Protein AF-A0A924PAR2-F1 (afdb_monomer_lite)

Sequence (113 aa):
MARAFKYSFGGAVACRFLVVYNYGENVQGKGKYLSEVAIIPTGDVHVAFGYTLDMQARVRSVVNEGSDKAPVAAMQLAVSFSSSTSFANFPHHRLYYINGAGEFQDLTNGNLN

pLDDT: mean 85.95, std 9.95, range [30.8, 91.75]

Structure (mmCIF, N/CA/C/O backbone):
data_AF-A0A924PAR2-F1
#
_entry.id   AF-A0A924PAR2-F1
#
loop_
_atom_site.group_PDB
_atom_site.id
_atom_site.type_symbol
_atom_site.label_atom_id
_atom_site.label_alt_id
_atom_site.label_comp_id
_atom_site.label_asym_id
_atom_site.label_entity_id
_atom_site.label_seq_id
_atom_site.pdbx_PDB_ins_code
_atom_site.Cartn_x
_atom_site.Cartn_y
_atom_site.Cartn_z
_atom_site.occupancy
_atom_site.B_iso_or_equiv
_atom_site.auth_seq_id
_atom_site.auth_comp_id
_atom_site.auth_asym_id
_atom_site.auth_atom_id
_atom_site.pdbx_PDB_model_num
ATOM 1 N N . MET A 1 1 ? -10.595 -8.794 2.790 1.00 83.56 1 MET A N 1
ATOM 2 C CA . MET A 1 1 ? -10.963 -8.364 1.411 1.00 83.56 1 MET A CA 1
ATOM 3 C C . MET A 1 1 ? -9.699 -8.083 0.602 1.00 83.56 1 MET A C 1
ATOM 5 O O . MET A 1 1 ? -8.695 -7.705 1.187 1.00 83.56 1 MET A O 1
ATOM 9 N N . ALA A 1 2 ? -9.721 -8.274 -0.722 1.00 85.31 2 ALA A N 1
ATOM 10 C CA . ALA A 1 2 ? -8.588 -7.963 -1.598 1.00 85.31 2 ALA A CA 1
ATOM 11 C C . ALA A 1 2 ? -9.047 -7.212 -2.856 1.00 85.31 2 ALA A C 1
ATOM 13 O O . ALA A 1 2 ? -10.081 -7.545 -3.436 1.00 85.31 2 ALA A O 1
ATOM 14 N N . ARG A 1 3 ? -8.274 -6.211 -3.289 1.00 87.00 3 ARG A N 1
ATOM 15 C CA . ARG A 1 3 ? -8.476 -5.480 -4.549 1.00 87.00 3 ARG A CA 1
ATOM 16 C C . ARG A 1 3 ? -7.224 -5.555 -5.410 1.00 87.00 3 ARG A C 1
ATOM 18 O O . ARG A 1 3 ? -6.126 -5.294 -4.925 1.00 87.00 3 ARG A O 1
ATOM 25 N N . ALA A 1 4 ? -7.400 -5.909 -6.680 1.00 88.88 4 ALA A N 1
ATOM 26 C CA . ALA A 1 4 ? -6.310 -6.044 -7.636 1.00 88.88 4 ALA A CA 1
ATOM 27 C C . ALA A 1 4 ? -6.095 -4.765 -8.438 1.00 88.88 4 ALA A C 1
ATOM 29 O O . ALA A 1 4 ? -7.041 -4.170 -8.951 1.00 88.88 4 ALA A O 1
ATOM 30 N N . PHE A 1 5 ? -4.831 -4.396 -8.599 1.00 89.31 5 PHE A N 1
ATOM 31 C CA . PHE A 1 5 ? -4.402 -3.234 -9.357 1.00 89.31 5 PHE A CA 1
ATOM 32 C C . PHE A 1 5 ? -3.284 -3.608 -10.319 1.00 89.31 5 PHE A C 1
ATOM 34 O O . PHE A 1 5 ? -2.523 -4.555 -10.107 1.00 89.31 5 PHE A O 1
ATOM 41 N N . LYS A 1 6 ? -3.180 -2.825 -11.392 1.00 89.06 6 LYS A N 1
ATOM 42 C CA . LYS A 1 6 ? -2.103 -2.918 -12.370 1.00 89.06 6 LYS A CA 1
ATOM 43 C C . LYS A 1 6 ? -1.433 -1.562 -12.522 1.00 89.06 6 LYS A C 1
ATOM 45 O O . LYS A 1 6 ? -2.103 -0.535 -12.662 1.00 89.06 6 LYS A O 1
ATOM 50 N N . TYR A 1 7 ? -0.112 -1.591 -12.522 1.00 87.25 7 TYR A N 1
ATOM 51 C CA . TYR A 1 7 ? 0.756 -0.530 -12.992 1.00 87.25 7 TYR A CA 1
ATOM 52 C C . TYR A 1 7 ? 1.399 -0.975 -14.308 1.00 87.25 7 TYR A C 1
ATOM 54 O O . TYR A 1 7 ? 1.801 -2.132 -14.443 1.00 87.25 7 TYR A O 1
ATOM 62 N N . SER A 1 8 ? 1.473 -0.078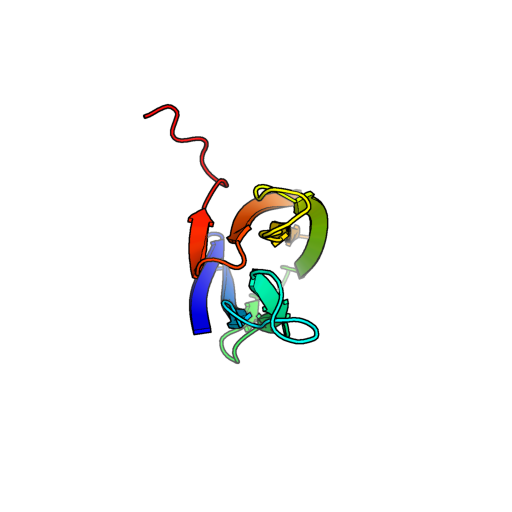 -15.288 1.00 87.12 8 SER A N 1
ATOM 63 C CA . SER A 1 8 ? 2.234 -0.312 -16.513 1.00 87.12 8 SER A CA 1
ATOM 64 C C . SER A 1 8 ? 2.784 0.988 -17.068 1.00 87.12 8 SER A C 1
ATOM 66 O O . SER A 1 8 ? 2.058 1.977 -17.138 1.00 87.12 8 SER A O 1
ATOM 68 N N . PHE A 1 9 ? 4.025 0.952 -17.532 1.00 86.62 9 PHE A N 1
ATOM 69 C CA . PHE A 1 9 ? 4.698 2.064 -18.180 1.00 86.62 9 PHE A CA 1
ATOM 70 C C . PHE A 1 9 ? 5.147 1.638 -19.579 1.00 86.62 9 PHE A C 1
ATOM 72 O O . PHE A 1 9 ? 6.054 0.817 -19.723 1.00 86.62 9 PHE A O 1
ATOM 79 N N . GLY A 1 10 ? 4.452 2.142 -20.606 1.00 81.38 10 GLY A N 1
ATOM 80 C CA . GLY A 1 10 ? 4.810 1.969 -22.022 1.00 81.38 10 GLY A CA 1
ATOM 81 C C . GLY A 1 10 ? 4.959 0.523 -22.518 1.00 81.38 10 GLY A C 1
ATOM 82 O O . GLY A 1 10 ? 5.586 0.306 -23.546 1.00 81.38 10 GLY A O 1
ATOM 83 N N . GLY A 1 11 ? 4.461 -0.475 -21.779 1.00 82.50 11 GLY A N 1
ATOM 84 C CA . GLY A 1 11 ? 4.691 -1.901 -22.053 1.00 82.50 11 GLY A CA 1
ATOM 85 C C . GLY A 1 11 ? 6.069 -2.430 -21.626 1.00 82.50 11 GLY A C 1
ATOM 86 O O . GLY A 1 11 ? 6.230 -3.638 -21.489 1.00 82.50 11 GLY A O 1
ATOM 87 N N . ALA A 1 12 ? 7.035 -1.552 -21.341 1.00 87.88 12 ALA A N 1
ATOM 88 C CA . ALA A 1 12 ? 8.365 -1.924 -20.862 1.00 87.88 12 ALA A CA 1
ATOM 89 C C . ALA A 1 12 ? 8.339 -2.398 -19.402 1.00 87.88 12 ALA A C 1
ATOM 91 O O . ALA A 1 12 ? 9.008 -3.363 -19.043 1.00 87.88 12 ALA A O 1
ATOM 92 N N . VAL A 1 13 ? 7.523 -1.755 -18.565 1.00 90.12 13 VAL A N 1
ATOM 93 C CA . VAL A 1 13 ? 7.351 -2.126 -17.158 1.00 90.12 13 VAL A CA 1
ATOM 94 C C . VAL A 1 13 ? 5.885 -2.439 -16.903 1.00 90.12 13 VAL A C 1
ATOM 96 O O . VAL A 1 13 ? 5.007 -1.667 -17.288 1.00 90.12 13 VAL A O 1
ATOM 99 N N . ALA A 1 14 ? 5.604 -3.554 -16.242 1.00 90.38 14 ALA A N 1
ATOM 100 C CA . ALA A 1 14 ? 4.285 -3.890 -15.737 1.00 90.38 14 ALA A CA 1
ATOM 101 C C . ALA A 1 14 ? 4.403 -4.580 -14.378 1.00 90.38 14 ALA A C 1
ATOM 103 O O . ALA A 1 14 ? 5.254 -5.437 -14.172 1.00 90.38 14 ALA A O 1
ATOM 104 N N . CYS A 1 15 ? 3.535 -4.211 -13.448 1.00 89.25 15 CYS A N 1
ATOM 105 C CA . CYS A 1 15 ? 3.446 -4.846 -12.143 1.00 89.25 15 CYS A CA 1
ATOM 106 C C . CYS A 1 15 ? 1.980 -4.941 -11.745 1.00 89.25 15 CYS A C 1
ATOM 108 O O . CYS A 1 15 ? 1.228 -3.964 -11.828 1.00 89.25 15 CYS A O 1
ATOM 110 N N . ARG A 1 16 ? 1.561 -6.130 -11.325 1.00 91.25 16 ARG A N 1
ATOM 111 C CA . ARG A 1 16 ? 0.242 -6.357 -10.737 1.00 91.25 16 ARG A CA 1
ATOM 112 C C . ARG A 1 16 ? 0.410 -6.539 -9.242 1.00 91.25 16 ARG A C 1
ATOM 114 O O . ARG A 1 16 ? 1.314 -7.246 -8.807 1.00 91.25 16 ARG A O 1
ATOM 121 N N . PHE A 1 17 ? -0.465 -5.927 -8.460 1.00 90.50 17 PHE A N 1
ATOM 122 C CA . PHE A 1 17 ? -0.422 -6.025 -7.008 1.00 90.50 17 PHE A CA 1
ATOM 123 C C . PHE A 1 17 ? -1.826 -6.088 -6.421 1.00 90.50 17 PHE A C 1
ATOM 125 O O . PHE A 1 17 ? -2.789 -5.567 -6.990 1.00 90.50 17 PHE A O 1
ATOM 132 N N . LEU A 1 18 ? -1.930 -6.733 -5.267 1.00 91.25 18 LEU A N 1
ATOM 133 C CA . LEU A 1 18 ? -3.133 -6.793 -4.455 1.00 91.25 18 LEU A CA 1
ATOM 134 C C . LEU A 1 18 ? -2.985 -5.844 -3.275 1.00 91.25 18 LEU A C 1
ATOM 136 O O . LEU A 1 18 ? -1.964 -5.861 -2.592 1.00 91.25 18 LEU A O 1
ATOM 140 N N . VAL A 1 19 ? -4.024 -5.059 -3.014 1.00 90.31 19 VAL A N 1
ATOM 141 C CA . VAL A 1 19 ? -4.234 -4.421 -1.715 1.00 90.31 19 VAL A CA 1
ATOM 142 C C . VAL A 1 19 ? -5.169 -5.332 -0.933 1.00 90.31 19 VAL A C 1
ATOM 144 O O . VAL A 1 19 ? -6.334 -5.494 -1.306 1.00 90.31 19 VAL A O 1
ATOM 147 N N . VAL A 1 20 ? -4.646 -5.958 0.113 1.00 91.31 20 VAL A N 1
ATOM 148 C CA . VAL A 1 20 ? -5.389 -6.838 1.018 1.00 91.31 20 VAL A CA 1
ATOM 149 C C . VAL A 1 20 ? -5.648 -6.074 2.306 1.00 91.31 20 VAL A C 1
ATOM 151 O O . VAL A 1 20 ? -4.772 -5.357 2.778 1.00 91.31 20 VAL A O 1
ATOM 154 N N . TYR A 1 21 ? -6.865 -6.166 2.827 1.00 90.75 21 TYR A N 1
ATOM 155 C CA . TYR A 1 21 ? -7.266 -5.546 4.086 1.00 90.75 21 TYR A CA 1
ATOM 156 C C . TYR A 1 21 ? -8.477 -6.271 4.666 1.00 90.75 21 TYR A C 1
ATOM 158 O O . TYR A 1 21 ? -9.405 -6.633 3.934 1.00 90.75 21 TYR A O 1
ATOM 166 N N . ASN A 1 22 ? -8.513 -6.437 5.979 1.00 90.50 22 ASN A N 1
ATOM 167 C CA . ASN A 1 22 ? -9.701 -6.872 6.704 1.00 90.50 22 ASN A CA 1
ATOM 168 C C . ASN A 1 22 ? -10.334 -5.662 7.394 1.00 90.50 22 ASN A C 1
ATOM 170 O O . ASN A 1 22 ? -9.634 -4.755 7.844 1.00 90.50 22 ASN A O 1
ATOM 174 N N . TYR A 1 23 ? -11.663 -5.628 7.420 1.00 90.88 23 TYR A N 1
ATOM 175 C CA . TYR A 1 23 ? -12.460 -4.531 7.963 1.00 90.88 23 TYR A CA 1
ATOM 176 C C . TYR A 1 23 ? -13.590 -5.094 8.824 1.00 90.88 23 TYR A C 1
ATOM 178 O O . TYR A 1 23 ? -13.960 -6.258 8.688 1.00 90.88 23 TYR A O 1
ATOM 186 N N . GLY A 1 24 ? -14.162 -4.260 9.688 1.00 85.62 24 GLY A N 1
ATOM 187 C CA . GLY A 1 24 ? -15.241 -4.652 10.595 1.00 85.62 24 GLY A CA 1
ATOM 188 C C . GLY A 1 24 ? -14.769 -5.412 11.834 1.00 85.62 24 GLY A C 1
ATOM 189 O O . GLY A 1 24 ? -15.604 -5.832 12.633 1.00 85.62 24 GLY A O 1
ATOM 190 N N . GLU A 1 25 ? -13.456 -5.550 12.020 1.00 85.31 25 GLU A N 1
ATOM 191 C CA . GLU A 1 25 ? -12.879 -6.125 13.230 1.00 85.31 25 GLU A CA 1
ATOM 192 C C . GLU A 1 25 ? -13.172 -5.225 14.428 1.00 85.31 25 GLU A C 1
ATOM 194 O O . GLU A 1 25 ? -13.174 -3.998 14.317 1.00 85.31 25 GLU A O 1
ATOM 199 N N . ASN A 1 26 ? -13.400 -5.821 15.591 1.00 88.00 26 ASN A N 1
ATOM 200 C CA . ASN A 1 26 ? -13.611 -5.076 16.824 1.00 88.00 26 ASN A CA 1
ATOM 201 C C . ASN A 1 26 ? -12.528 -5.424 17.841 1.00 88.00 26 ASN A C 1
ATOM 203 O O . ASN A 1 26 ? -12.013 -6.539 17.881 1.00 88.00 26 ASN A O 1
ATOM 207 N N . VAL A 1 27 ? -12.193 -4.456 18.688 1.00 81.12 27 VAL A N 1
ATOM 208 C CA . VAL A 1 27 ? -11.314 -4.692 19.831 1.00 81.12 27 VAL A CA 1
ATOM 209 C C . VAL A 1 27 ? -12.206 -4.754 21.058 1.00 81.12 27 VAL A C 1
ATOM 211 O O . VAL A 1 27 ? -12.838 -3.764 21.423 1.00 81.12 27 VAL A O 1
ATOM 214 N N . GLN A 1 28 ? -12.296 -5.934 21.677 1.00 83.12 28 GLN A N 1
ATOM 215 C CA . GLN A 1 28 ? -13.134 -6.168 22.862 1.00 83.12 28 GLN A CA 1
ATOM 216 C C . GLN A 1 28 ? -14.615 -5.797 22.636 1.00 83.12 28 GLN A C 1
ATOM 218 O O . GLN A 1 28 ? -15.261 -5.203 23.500 1.00 83.12 28 GLN A O 1
ATOM 223 N N . GLY A 1 29 ? -15.154 -6.098 21.449 1.00 81.50 29 GLY A N 1
ATOM 224 C CA . GLY A 1 29 ? -16.543 -5.791 21.093 1.00 81.50 29 GLY A CA 1
ATOM 225 C C . GLY A 1 29 ? -16.814 -4.315 20.789 1.00 81.50 29 GLY A C 1
ATOM 226 O O . GLY A 1 29 ? -17.971 -3.942 20.603 1.00 81.50 29 GLY A O 1
ATOM 227 N N . LYS A 1 30 ? -15.781 -3.464 20.738 1.00 82.69 30 LYS A N 1
ATOM 228 C CA . LYS A 1 30 ? -15.914 -2.029 20.471 1.00 82.69 30 LYS A CA 1
ATOM 229 C C . LYS A 1 30 ? -15.226 -1.636 19.172 1.00 82.69 30 LYS A C 1
ATOM 231 O O . LYS A 1 30 ? -14.123 -2.090 18.878 1.00 82.69 30 LYS A O 1
ATOM 236 N N . GLY A 1 31 ? -15.879 -0.730 18.449 1.00 84.62 31 GLY A N 1
ATOM 237 C CA . GLY A 1 31 ? -15.340 -0.083 17.258 1.00 84.62 31 GLY A CA 1
ATOM 238 C C . GLY A 1 31 ? -15.276 -0.959 16.011 1.00 84.62 31 GLY A C 1
ATOM 239 O O . GLY A 1 31 ? -15.677 -2.121 16.012 1.00 84.62 31 GLY A O 1
ATOM 240 N N . LYS A 1 32 ? -14.778 -0.348 14.937 1.00 88.56 32 LYS A N 1
ATOM 241 C CA . LYS A 1 32 ? -14.479 -0.978 13.655 1.00 88.56 32 LYS A CA 1
ATOM 242 C C . LYS A 1 32 ? -13.045 -0.645 13.266 1.00 88.56 32 LYS A C 1
ATOM 244 O O . LYS A 1 32 ? -12.727 0.509 12.979 1.00 88.56 32 LYS A O 1
ATOM 249 N N . TYR A 1 33 ? -12.192 -1.654 13.256 1.00 88.19 33 TYR A N 1
ATOM 250 C CA . TYR A 1 33 ? -10.769 -1.541 12.992 1.00 88.19 33 TYR A CA 1
ATOM 251 C C . TYR A 1 33 ? -10.394 -2.238 11.689 1.00 88.19 33 TYR A C 1
ATOM 253 O O . TYR A 1 33 ? -11.127 -3.081 11.165 1.00 88.19 33 TYR A O 1
ATOM 261 N N . LEU A 1 34 ? -9.235 -1.841 11.171 1.00 88.12 34 LEU A N 1
ATOM 262 C CA . LEU A 1 34 ? -8.581 -2.498 10.054 1.00 88.12 34 LEU A CA 1
ATOM 263 C C . LEU A 1 34 ? -7.520 -3.455 10.588 1.00 88.12 34 LEU A C 1
ATOM 265 O O . LEU A 1 34 ? -6.744 -3.086 11.471 1.00 88.12 34 LEU A O 1
ATOM 269 N N . SER A 1 35 ? -7.459 -4.656 10.026 1.00 86.00 35 SER A N 1
ATOM 270 C CA . SER A 1 35 ? -6.380 -5.610 10.279 1.00 86.00 35 SER A CA 1
ATOM 271 C C . SER A 1 35 ? -5.792 -6.116 8.963 1.00 86.00 35 SER A C 1
ATOM 273 O O . SER A 1 35 ? -6.407 -5.994 7.901 1.00 86.00 35 SER A O 1
ATOM 275 N N . GLU A 1 36 ? -4.556 -6.618 9.036 1.00 85.25 36 GLU A N 1
ATOM 276 C CA . GLU A 1 36 ? -3.834 -7.221 7.906 1.00 85.25 36 GLU A CA 1
ATOM 277 C C . GLU A 1 36 ? -3.822 -6.368 6.628 1.00 85.25 36 GLU A C 1
ATOM 279 O O . GLU A 1 36 ? -4.019 -6.873 5.522 1.00 85.25 36 GLU A O 1
ATOM 284 N N . VA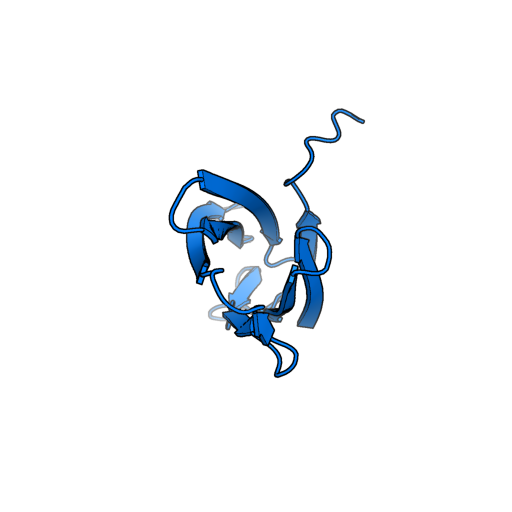L A 1 37 ? -3.588 -5.057 6.758 1.00 87.25 37 VAL A N 1
ATOM 285 C CA . VAL A 1 37 ? -3.459 -4.220 5.565 1.00 87.25 37 VAL A CA 1
ATOM 286 C C . VAL A 1 37 ? -2.092 -4.435 4.931 1.00 87.25 37 VAL A C 1
ATOM 288 O O . VAL A 1 37 ? -1.066 -4.035 5.481 1.00 87.25 37 VAL A O 1
ATOM 291 N N . ALA A 1 38 ? -2.088 -5.059 3.760 1.00 89.00 38 ALA A N 1
ATOM 292 C CA . ALA A 1 38 ? -0.886 -5.446 3.045 1.00 89.00 38 ALA A CA 1
ATOM 293 C C . ALA A 1 38 ? -0.980 -5.090 1.563 1.00 89.00 38 ALA A C 1
ATOM 295 O O . ALA A 1 38 ? -2.051 -5.107 0.952 1.00 89.00 38 ALA A O 1
ATOM 296 N N . ILE A 1 39 ? 0.179 -4.808 0.972 1.00 88.75 39 ILE A N 1
ATOM 297 C CA . ILE A 1 39 ? 0.331 -4.725 -0.476 1.00 88.75 39 ILE A CA 1
ATOM 298 C C . ILE A 1 39 ? 1.210 -5.877 -0.919 1.00 88.75 39 ILE A C 1
ATOM 300 O O . ILE A 1 39 ? 2.350 -5.997 -0.478 1.00 88.75 39 ILE A O 1
ATOM 304 N N . ILE A 1 40 ? 0.666 -6.714 -1.793 1.00 88.81 40 ILE A N 1
ATOM 305 C CA . ILE A 1 40 ? 1.308 -7.942 -2.244 1.00 88.81 40 ILE A CA 1
ATOM 306 C C . ILE A 1 40 ? 1.510 -7.841 -3.756 1.00 88.81 40 ILE A C 1
ATOM 308 O O . ILE A 1 40 ? 0.523 -7.870 -4.498 1.00 88.81 40 ILE A O 1
ATOM 312 N N . PRO A 1 41 ? 2.755 -7.718 -4.243 1.00 85.25 41 PRO A N 1
ATOM 313 C CA . PRO A 1 41 ? 3.054 -7.910 -5.654 1.00 85.25 41 PRO A CA 1
ATOM 314 C C . PRO A 1 41 ? 2.641 -9.325 -6.073 1.00 85.25 41 PRO A C 1
ATOM 316 O O . PRO A 1 41 ? 2.978 -10.308 -5.418 1.00 85.25 41 PRO A O 1
ATOM 319 N N . THR A 1 42 ? 1.886 -9.432 -7.157 1.00 82.12 42 THR A N 1
ATOM 320 C CA . THR A 1 42 ? 1.500 -10.718 -7.755 1.00 82.12 42 THR A CA 1
ATOM 321 C C . THR A 1 42 ? 2.479 -11.070 -8.870 1.00 82.12 42 THR A C 1
ATOM 323 O O . THR A 1 42 ? 3.048 -10.162 -9.467 1.00 82.12 42 THR A O 1
ATOM 326 N N . GLY A 1 43 ? 2.666 -12.365 -9.151 1.00 64.62 43 GLY A N 1
ATOM 327 C CA . GLY A 1 43 ? 3.766 -12.919 -9.966 1.00 64.62 43 GLY A CA 1
ATOM 328 C C . GLY A 1 43 ? 3.990 -12.353 -11.380 1.00 64.62 43 GLY A C 1
ATOM 329 O O . GLY A 1 43 ? 5.008 -12.661 -11.986 1.00 64.62 43 GLY A O 1
ATOM 330 N N . ASP A 1 44 ? 3.111 -11.486 -11.884 1.00 76.00 44 ASP A N 1
ATOM 331 C CA . ASP A 1 44 ? 3.248 -10.787 -13.166 1.00 76.00 44 ASP A CA 1
ATOM 332 C C . ASP A 1 44 ? 4.042 -9.468 -13.016 1.00 76.00 44 ASP A C 1
ATOM 334 O O . ASP A 1 44 ? 3.539 -8.383 -13.339 1.00 76.00 44 ASP A O 1
ATOM 338 N N . VAL A 1 45 ? 5.272 -9.532 -12.493 1.00 84.62 45 VAL A N 1
ATOM 339 C CA . VAL A 1 45 ? 6.204 -8.391 -12.523 1.00 84.62 45 VAL A CA 1
ATOM 340 C C . VAL A 1 45 ? 7.086 -8.524 -13.760 1.00 84.62 45 VAL A C 1
ATOM 342 O O . VAL A 1 45 ? 7.956 -9.385 -13.832 1.00 84.62 45 VAL A O 1
ATOM 345 N N . HIS A 1 46 ? 6.850 -7.664 -14.745 1.00 89.94 46 HIS A N 1
ATOM 346 C CA . HIS A 1 46 ? 7.614 -7.589 -15.981 1.00 89.94 46 HIS A CA 1
ATOM 347 C C . HIS A 1 46 ? 8.416 -6.290 -16.009 1.00 89.94 46 HIS A C 1
ATOM 349 O O . HIS A 1 46 ? 7.848 -5.201 -15.927 1.00 89.94 46 HIS A O 1
ATOM 355 N N . VAL A 1 47 ? 9.732 -6.400 -16.169 1.00 91.19 47 VAL A N 1
ATOM 356 C CA . VAL A 1 47 ? 10.634 -5.258 -16.332 1.00 91.19 47 VAL A CA 1
ATOM 357 C C . VAL A 1 47 ? 11.536 -5.550 -17.525 1.00 91.19 47 VAL A C 1
ATOM 359 O O . VAL A 1 47 ? 12.305 -6.509 -17.509 1.00 91.19 47 VAL A O 1
ATOM 362 N N . ALA A 1 48 ? 11.404 -4.752 -18.582 1.00 91.3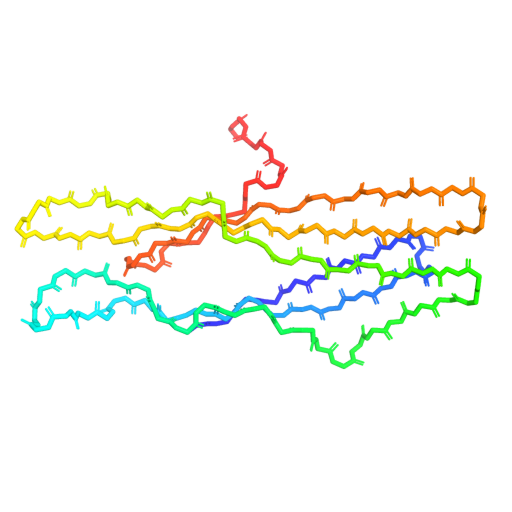1 48 ALA A N 1
ATOM 363 C CA . ALA A 1 48 ? 12.252 -4.845 -19.759 1.00 91.31 48 ALA A CA 1
ATOM 364 C C . ALA A 1 48 ? 13.701 -4.463 -19.424 1.00 91.31 48 ALA A C 1
ATOM 366 O O . ALA A 1 48 ? 13.973 -3.711 -18.487 1.00 91.31 48 ALA A O 1
ATOM 367 N N . PHE A 1 49 ? 14.642 -4.955 -20.228 1.00 91.12 49 PHE A N 1
ATOM 368 C CA . PHE A 1 49 ? 16.055 -4.625 -20.073 1.00 91.12 49 PHE A CA 1
ATOM 369 C C . PHE A 1 49 ? 16.295 -3.105 -20.079 1.00 91.12 49 PHE A C 1
ATOM 371 O O . PHE A 1 49 ? 15.709 -2.378 -20.881 1.00 91.12 49 PHE A O 1
ATOM 378 N N . GLY A 1 50 ? 17.181 -2.634 -19.197 1.00 89.50 50 GLY A N 1
ATOM 379 C CA . GLY A 1 50 ? 17.517 -1.213 -19.063 1.00 89.50 50 GLY A CA 1
ATOM 380 C C . GLY A 1 50 ? 16.515 -0.388 -18.247 1.00 89.50 50 GLY A C 1
ATOM 381 O O . GLY A 1 50 ? 16.727 0.814 -18.082 1.00 89.50 50 GLY A O 1
ATOM 382 N N . TYR A 1 51 ? 15.461 -1.020 -17.721 1.00 91.75 51 TYR A N 1
ATOM 383 C CA . TYR A 1 51 ? 14.524 -0.412 -16.783 1.00 91.75 51 TYR A CA 1
ATOM 384 C C . TYR A 1 51 ? 14.704 -0.982 -15.377 1.00 91.75 51 TYR A C 1
ATOM 386 O O . TYR A 1 51 ? 15.008 -2.161 -15.198 1.00 91.75 51 TYR A O 1
ATOM 394 N N . THR A 1 52 ? 14.433 -0.146 -14.383 1.00 91.75 52 THR A N 1
ATOM 395 C CA . THR A 1 52 ? 14.295 -0.527 -12.978 1.00 91.75 52 THR A CA 1
ATOM 396 C C . THR A 1 52 ? 12.914 -0.098 -12.503 1.00 91.75 52 THR A C 1
ATOM 398 O O . THR A 1 52 ? 12.460 1.005 -12.815 1.00 91.75 52 THR A O 1
ATOM 401 N N . LEU A 1 53 ? 12.238 -0.975 -11.761 1.00 91.00 53 LEU A N 1
ATOM 402 C CA . LEU A 1 53 ? 10.980 -0.664 -11.091 1.00 91.00 53 LEU A CA 1
ATOM 403 C C . LEU A 1 53 ? 11.196 -0.671 -9.581 1.00 91.00 53 LEU A C 1
ATOM 405 O O . LEU A 1 53 ? 11.428 -1.725 -8.995 1.00 91.00 53 LEU A O 1
ATOM 409 N N . ASP A 1 54 ? 11.013 0.487 -8.961 1.00 91.44 54 ASP A N 1
ATOM 410 C CA . ASP A 1 54 ? 10.952 0.632 -7.512 1.00 91.44 54 ASP A CA 1
ATOM 411 C C . ASP A 1 54 ? 9.498 0.776 -7.067 1.00 91.44 54 ASP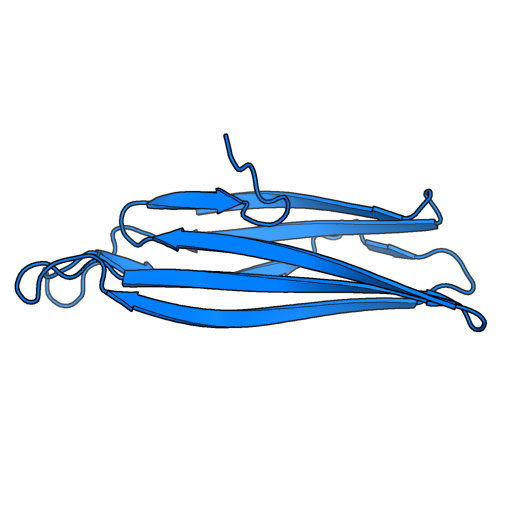 A C 1
ATOM 413 O O . ASP A 1 54 ? 8.753 1.609 -7.587 1.00 91.44 54 ASP A O 1
ATOM 417 N N . MET A 1 55 ? 9.082 -0.022 -6.086 1.00 89.56 55 MET A N 1
ATOM 418 C CA . MET A 1 55 ? 7.747 0.047 -5.497 1.00 89.56 55 MET A CA 1
ATOM 419 C C . MET A 1 55 ? 7.866 0.235 -3.988 1.00 89.56 55 MET A C 1
ATOM 421 O O . MET A 1 55 ? 8.466 -0.584 -3.296 1.00 89.56 55 MET A O 1
ATOM 425 N N . GLN A 1 56 ? 7.256 1.297 -3.465 1.00 90.69 56 GLN A N 1
ATOM 426 C CA . GLN A 1 56 ? 7.239 1.596 -2.038 1.00 90.69 56 GLN A CA 1
ATOM 427 C C . GLN A 1 56 ? 5.813 1.839 -1.556 1.00 90.69 56 GLN A C 1
ATOM 429 O O . GLN A 1 56 ? 5.100 2.692 -2.079 1.00 90.69 56 GLN A O 1
ATOM 434 N N . ALA A 1 57 ? 5.423 1.127 -0.504 1.00 89.06 57 ALA A N 1
ATOM 435 C CA . ALA A 1 57 ? 4.187 1.364 0.224 1.00 89.06 57 ALA A CA 1
ATOM 436 C C . ALA A 1 57 ? 4.476 2.120 1.525 1.00 89.06 57 ALA A C 1
ATOM 438 O O . ALA A 1 57 ? 5.413 1.783 2.251 1.00 89.06 57 ALA A O 1
ATOM 439 N N . ARG A 1 58 ? 3.662 3.126 1.844 1.00 90.44 58 ARG A N 1
ATOM 440 C CA . ARG A 1 58 ? 3.737 3.863 3.107 1.00 90.44 58 ARG A CA 1
ATOM 441 C C . ARG A 1 58 ? 2.344 4.183 3.628 1.00 90.44 58 ARG A C 1
ATOM 443 O O . ARG A 1 58 ? 1.519 4.758 2.920 1.00 90.44 58 ARG A O 1
ATOM 450 N N . VAL A 1 59 ? 2.117 3.883 4.902 1.00 90.06 59 VAL A N 1
ATOM 451 C CA . VAL A 1 59 ? 0.961 4.401 5.638 1.00 90.06 59 VAL A CA 1
ATOM 452 C C . VAL A 1 59 ? 1.198 5.887 5.900 1.00 90.06 59 VAL A C 1
ATOM 454 O O . VAL A 1 59 ? 2.179 6.253 6.545 1.00 90.06 59 VAL A O 1
ATOM 457 N N . ARG A 1 60 ? 0.344 6.754 5.349 1.00 87.12 60 ARG A N 1
ATOM 458 C CA . ARG A 1 60 ? 0.472 8.213 5.496 1.00 87.12 60 ARG A CA 1
ATOM 459 C C . ARG A 1 60 ? -0.183 8.730 6.763 1.00 87.12 60 ARG A C 1
ATOM 461 O O . ARG A 1 60 ? 0.371 9.610 7.408 1.00 87.12 60 ARG A O 1
ATOM 468 N N . SER A 1 61 ? -1.374 8.231 7.065 1.00 87.19 61 SER A N 1
ATOM 469 C CA . SER A 1 61 ? -2.166 8.687 8.201 1.00 87.19 61 SER A CA 1
ATOM 470 C C . SER A 1 61 ? -3.116 7.589 8.651 1.00 87.19 61 SER A C 1
ATOM 472 O O . SER A 1 61 ? -3.613 6.822 7.821 1.00 87.19 61 SER A O 1
ATOM 474 N N . VAL A 1 62 ? -3.355 7.539 9.957 1.00 88.56 62 VAL A N 1
ATOM 475 C CA . VAL A 1 62 ? -4.358 6.697 10.607 1.00 88.56 62 VAL A CA 1
ATOM 476 C C . VAL A 1 62 ? -5.192 7.616 11.490 1.00 88.56 62 VAL A C 1
ATOM 478 O O . VAL A 1 62 ? -4.641 8.327 12.329 1.00 88.56 62 VAL A O 1
ATOM 481 N N . VAL A 1 63 ? -6.504 7.634 11.278 1.00 89.06 63 VAL A N 1
ATOM 482 C CA . VAL A 1 63 ? -7.441 8.528 11.971 1.00 89.06 63 VAL A CA 1
ATOM 483 C C . VAL A 1 63 ? -8.642 7.750 12.491 1.00 89.06 63 VAL A C 1
ATOM 485 O O . VAL A 1 63 ? -8.960 6.672 11.995 1.00 89.06 63 VAL A O 1
ATOM 488 N N . ASN A 1 64 ? -9.307 8.293 13.506 1.00 88.62 64 ASN A N 1
ATOM 489 C CA . ASN A 1 64 ? -10.608 7.811 13.950 1.00 88.62 64 ASN A CA 1
ATOM 490 C C . ASN A 1 64 ? -11.692 8.720 13.360 1.00 88.62 64 ASN A C 1
ATOM 492 O O . ASN A 1 64 ? -11.702 9.915 13.639 1.00 88.62 64 ASN A O 1
ATOM 496 N N . GLU A 1 65 ? -12.594 8.156 12.568 1.00 89.38 65 GLU A N 1
ATOM 497 C CA . GLU A 1 65 ? -13.749 8.860 11.993 1.00 89.38 65 GLU A CA 1
ATOM 498 C C . GLU A 1 65 ? -15.049 8.587 12.752 1.00 89.38 65 GLU A C 1
ATOM 500 O O . GLU A 1 65 ? -16.090 9.176 12.465 1.00 89.38 65 GLU A O 1
ATOM 505 N N . GLY A 1 66 ? -14.998 7.673 13.719 1.00 84.38 66 GLY A N 1
ATOM 506 C CA . GLY A 1 66 ? -16.106 7.379 14.612 1.00 84.38 66 GLY A CA 1
ATOM 507 C C . GLY A 1 66 ? -16.127 8.287 15.840 1.00 84.38 66 GLY A C 1
ATOM 508 O O . GLY A 1 66 ? -15.411 9.279 15.946 1.00 84.38 66 GLY A O 1
ATOM 509 N N . SER A 1 67 ? -16.940 7.896 16.818 1.00 85.69 67 SER A N 1
ATOM 510 C CA . SER A 1 67 ? -16.954 8.533 18.142 1.00 85.69 67 SER A CA 1
ATOM 511 C C . SER A 1 67 ? -16.048 7.782 19.116 1.00 85.69 67 SER A C 1
ATOM 513 O O . SER A 1 67 ? -15.719 6.621 18.885 1.00 85.69 67 SER A O 1
ATOM 515 N N . ASP A 1 68 ? -15.729 8.374 20.266 1.00 83.44 68 ASP A N 1
ATOM 516 C CA . ASP A 1 68 ? -14.968 7.679 21.318 1.00 83.44 68 ASP A CA 1
ATOM 517 C C . ASP A 1 68 ? -15.666 6.400 21.816 1.00 83.44 68 ASP A C 1
ATOM 519 O O . ASP A 1 68 ? -15.018 5.434 22.216 1.00 83.44 68 ASP A O 1
ATOM 523 N N . LYS A 1 69 ? -17.006 6.366 21.770 1.00 84.31 69 LYS A N 1
ATOM 524 C CA . LYS A 1 69 ? -17.808 5.196 22.172 1.00 84.31 69 LYS A CA 1
ATOM 525 C C . LYS A 1 69 ? -17.913 4.138 21.071 1.00 84.31 69 LYS A C 1
ATOM 527 O O . LYS A 1 69 ? -18.142 2.969 21.376 1.00 84.31 69 LYS A O 1
ATOM 532 N N . ALA A 1 70 ? -17.762 4.542 19.813 1.00 85.69 70 ALA A N 1
ATOM 533 C CA . ALA A 1 70 ? -17.840 3.687 18.635 1.00 85.69 70 ALA A CA 1
ATOM 534 C C . ALA A 1 70 ? -16.797 4.148 17.600 1.00 85.69 70 ALA A C 1
ATOM 536 O O . ALA A 1 70 ? -17.163 4.823 16.632 1.00 85.69 70 ALA A O 1
ATOM 537 N N . PRO A 1 71 ? -15.503 3.846 17.828 1.00 87.38 71 PRO A N 1
ATOM 538 C CA . PRO A 1 71 ? -14.436 4.313 16.955 1.00 87.38 71 PRO A CA 1
ATOM 539 C C . PRO A 1 71 ? -14.477 3.581 15.614 1.00 87.38 71 PRO A C 1
ATOM 541 O O . PRO A 1 71 ? -14.786 2.391 15.551 1.00 87.38 71 PRO A O 1
ATOM 544 N N . VAL A 1 72 ? -14.144 4.288 14.540 1.00 90.56 72 VAL A N 1
ATOM 545 C CA . VAL A 1 72 ? -13.994 3.736 13.191 1.00 90.56 72 VAL A CA 1
ATOM 546 C C . VAL A 1 72 ? -12.619 4.147 12.696 1.00 90.56 72 VAL A C 1
ATOM 548 O O . VAL A 1 72 ? -12.386 5.317 12.405 1.00 90.56 72 VAL A O 1
ATOM 551 N N . ALA A 1 73 ? -11.690 3.196 12.644 1.00 90.06 73 ALA A N 1
ATOM 552 C CA . ALA A 1 73 ? -10.341 3.467 12.172 1.00 90.06 73 ALA A CA 1
ATOM 553 C C . ALA A 1 73 ? -10.345 3.630 10.650 1.00 90.06 73 ALA A C 1
ATOM 555 O O . ALA A 1 73 ? -10.827 2.755 9.932 1.00 90.06 73 ALA A O 1
ATOM 556 N N . ALA A 1 74 ? -9.767 4.715 10.161 1.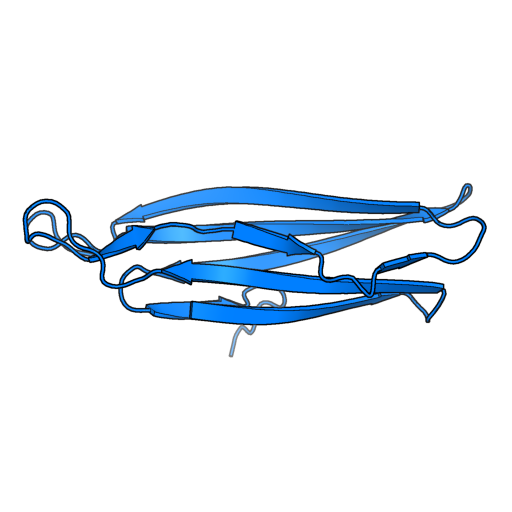00 89.88 74 ALA A N 1
ATOM 557 C CA . ALA A 1 74 ? -9.507 4.945 8.752 1.00 89.88 74 ALA A CA 1
ATOM 558 C C . ALA A 1 74 ? -8.010 5.130 8.516 1.00 89.88 74 ALA A C 1
ATOM 560 O O . ALA A 1 74 ? -7.271 5.609 9.379 1.00 89.88 74 ALA A O 1
ATOM 561 N N . MET A 1 75 ? -7.551 4.719 7.341 1.00 91.31 75 MET A N 1
ATOM 562 C CA . MET A 1 75 ? -6.150 4.735 6.966 1.00 91.31 75 MET A CA 1
ATOM 563 C C . MET A 1 75 ? -5.969 5.217 5.533 1.00 91.31 75 MET A C 1
ATOM 565 O O . MET A 1 75 ? -6.674 4.800 4.615 1.00 91.31 75 MET A O 1
ATOM 569 N N . GLN A 1 76 ? -4.948 6.050 5.343 1.00 91.00 76 GLN A N 1
ATOM 570 C CA . GLN A 1 76 ? -4.462 6.447 4.029 1.00 91.00 76 GLN A CA 1
ATOM 571 C C . GLN A 1 76 ? -3.167 5.709 3.695 1.00 91.00 76 GLN A C 1
ATOM 573 O O . GLN A 1 76 ? -2.159 5.835 4.395 1.00 91.00 76 GLN A O 1
ATOM 578 N N . LEU A 1 77 ? -3.186 4.972 2.593 1.00 90.62 77 LEU A N 1
ATOM 579 C CA . LEU A 1 77 ? -2.080 4.177 2.083 1.00 90.62 77 LEU A CA 1
ATOM 580 C C . LEU A 1 77 ? -1.556 4.802 0.793 1.00 90.62 77 LEU A C 1
ATOM 582 O O . LEU A 1 77 ? -2.262 4.857 -0.209 1.00 90.62 77 LEU A O 1
ATOM 586 N N . ALA A 1 78 ? -0.311 5.266 0.807 1.00 91.69 78 ALA A N 1
ATOM 587 C CA . ALA A 1 78 ? 0.361 5.750 -0.389 1.00 91.69 78 ALA A CA 1
ATOM 588 C C . ALA A 1 78 ? 1.254 4.663 -0.975 1.00 91.69 78 ALA A C 1
ATOM 590 O O . ALA A 1 78 ? 2.055 4.051 -0.269 1.00 91.69 78 ALA A O 1
ATOM 591 N N . VAL A 1 79 ? 1.131 4.456 -2.279 1.00 91.00 79 VAL A N 1
ATOM 592 C CA . VAL A 1 79 ? 1.937 3.514 -3.046 1.00 91.00 79 VAL A CA 1
ATOM 593 C C . VAL A 1 79 ? 2.650 4.284 -4.137 1.00 91.00 79 VAL A C 1
ATOM 595 O O . VAL A 1 79 ? 2.025 4.808 -5.055 1.00 91.00 79 VAL A O 1
ATOM 598 N N . SER A 1 80 ? 3.964 4.370 -4.023 1.00 90.94 80 SER A N 1
ATOM 599 C CA . SER A 1 80 ? 4.824 5.027 -4.997 1.00 90.94 80 SER A CA 1
ATOM 600 C C . SER A 1 80 ? 5.465 3.978 -5.893 1.00 90.94 80 SER A C 1
ATOM 602 O O . SER A 1 80 ? 6.031 3.003 -5.401 1.00 90.94 80 SER A O 1
ATOM 604 N N . PHE A 1 81 ? 5.390 4.199 -7.197 1.00 90.19 81 PHE A N 1
ATOM 605 C CA . PHE A 1 81 ? 6.064 3.435 -8.235 1.00 90.19 81 PHE A CA 1
ATOM 606 C C . PHE A 1 81 ? 7.067 4.355 -8.923 1.00 90.19 81 PHE A C 1
ATOM 608 O O . PHE A 1 81 ? 6.700 5.444 -9.352 1.00 90.19 81 PHE A O 1
ATOM 615 N N . SER A 1 82 ? 8.315 3.935 -9.061 1.00 90.25 82 SER A N 1
ATOM 616 C CA . SER A 1 82 ? 9.321 4.645 -9.846 1.00 90.25 82 SER A CA 1
ATOM 617 C C . SER A 1 82 ? 9.779 3.722 -10.958 1.00 90.25 82 SER A C 1
ATOM 619 O O . SER A 1 82 ? 10.410 2.706 -10.691 1.00 90.25 82 SER A O 1
ATOM 621 N N . SER A 1 83 ? 9.439 4.061 -12.200 1.00 90.50 83 SER A N 1
ATOM 622 C CA . SER A 1 83 ? 10.055 3.416 -13.361 1.00 90.50 83 SER A CA 1
ATOM 623 C C . SER A 1 83 ? 11.234 4.272 -13.787 1.00 90.50 83 SER A C 1
ATOM 625 O O . SER A 1 83 ? 11.039 5.415 -14.200 1.00 90.50 83 SER A O 1
ATOM 627 N N . SER A 1 84 ? 12.449 3.753 -13.678 1.00 90.75 84 SER A N 1
ATOM 628 C CA . SER A 1 84 ? 13.661 4.472 -14.059 1.00 90.75 84 SER A CA 1
ATOM 629 C C . SER A 1 84 ? 14.433 3.739 -15.149 1.00 90.75 84 SER A C 1
ATOM 631 O O . SER A 1 84 ? 14.325 2.529 -15.323 1.00 90.75 84 SER A O 1
ATOM 633 N N . THR A 1 85 ? 15.191 4.510 -15.914 1.00 90.62 85 THR A N 1
ATOM 634 C CA . THR A 1 85 ? 16.240 4.060 -16.832 1.00 90.62 85 THR A CA 1
ATOM 635 C C . THR A 1 85 ? 17.542 4.729 -16.402 1.00 90.62 85 THR A C 1
ATOM 637 O O . THR A 1 85 ? 17.531 5.618 -15.549 1.00 90.62 85 THR A O 1
ATOM 640 N N . SER A 1 86 ? 18.665 4.401 -17.040 1.00 88.06 86 SER A N 1
ATOM 641 C CA . SER A 1 86 ? 19.926 5.121 -16.803 1.00 88.06 86 SER A CA 1
ATOM 642 C C . SER A 1 86 ? 19.857 6.628 -17.107 1.00 88.06 86 SER A C 1
ATOM 644 O O . SER A 1 86 ? 20.721 7.369 -16.652 1.00 88.06 86 SER A O 1
ATOM 646 N N . PHE A 1 87 ? 18.852 7.090 -17.863 1.00 86.81 87 PHE A N 1
ATOM 647 C CA . PHE A 1 87 ? 18.750 8.477 -18.334 1.00 86.81 87 PHE A CA 1
ATOM 648 C C . PHE A 1 87 ? 17.615 9.279 -17.694 1.00 86.81 87 PHE A C 1
ATOM 650 O O . PHE A 1 87 ? 17.701 10.502 -17.614 1.00 86.81 87 PHE A O 1
ATOM 657 N N . ALA A 1 88 ? 16.537 8.621 -17.273 1.00 87.12 88 ALA A N 1
ATOM 658 C CA . ALA A 1 88 ? 15.330 9.293 -16.803 1.00 87.12 88 ALA A CA 1
ATOM 659 C C . ALA A 1 88 ? 14.612 8.482 -15.727 1.00 87.12 88 ALA A C 1
ATOM 661 O O . ALA A 1 88 ? 14.611 7.250 -15.762 1.00 87.12 88 ALA A O 1
ATOM 662 N N . ASN A 1 89 ? 13.950 9.188 -14.811 1.00 89.75 89 ASN A N 1
ATOM 663 C CA . ASN A 1 89 ? 13.104 8.608 -13.778 1.00 89.75 89 ASN A CA 1
ATOM 664 C C . ASN A 1 89 ? 11.662 9.110 -13.917 1.00 89.75 89 ASN A C 1
ATOM 666 O O . ASN A 1 89 ? 11.434 10.310 -14.066 1.00 89.75 89 ASN A O 1
ATOM 670 N N . PHE A 1 90 ? 10.700 8.195 -13.821 1.00 87.19 90 PHE A N 1
ATOM 671 C CA . PHE A 1 90 ? 9.273 8.462 -13.965 1.00 87.19 90 PHE A CA 1
ATOM 672 C C . PHE A 1 90 ? 8.527 8.047 -12.689 1.00 87.19 90 PHE A C 1
ATOM 674 O O . PHE A 1 90 ? 7.997 6.929 -12.614 1.00 87.19 90 PHE A O 1
ATOM 681 N N . PRO A 1 91 ? 8.469 8.927 -11.673 1.00 87.56 91 PRO A N 1
ATOM 682 C CA . PRO A 1 91 ? 7.709 8.661 -10.463 1.00 87.56 91 PRO A CA 1
ATOM 683 C C . PRO A 1 91 ? 6.206 8.682 -10.753 1.00 87.56 91 PRO A C 1
ATOM 685 O O . PRO A 1 91 ? 5.701 9.513 -11.505 1.00 87.56 91 PRO A O 1
ATOM 688 N N . HIS A 1 92 ? 5.488 7.757 -10.138 1.00 87.56 92 HIS A N 1
ATOM 689 C CA . HIS A 1 92 ? 4.038 7.654 -10.126 1.00 87.56 92 HIS A CA 1
ATOM 690 C C . HIS A 1 92 ? 3.595 7.386 -8.695 1.00 87.56 92 HIS A C 1
ATOM 692 O O . HIS A 1 92 ? 4.148 6.531 -8.009 1.00 87.56 92 HIS A O 1
ATOM 698 N N . HIS A 1 93 ? 2.564 8.085 -8.244 1.00 88.56 93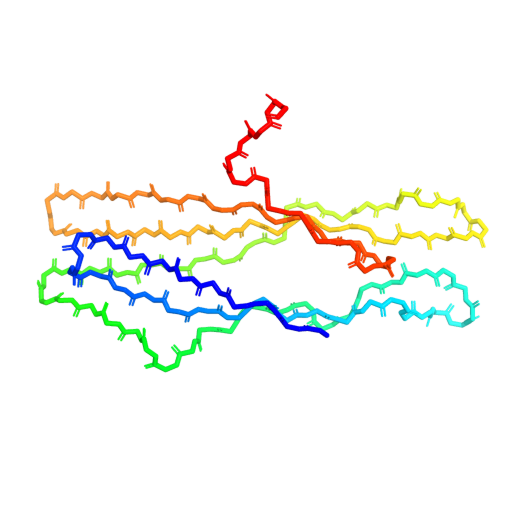 HIS A N 1
ATOM 699 C CA . HIS A 1 93 ? 2.021 7.906 -6.905 1.00 88.56 93 HIS A CA 1
ATOM 700 C C . HIS A 1 93 ? 0.577 7.461 -7.010 1.00 88.56 93 HIS A C 1
ATOM 702 O O . HIS A 1 93 ? -0.152 7.940 -7.871 1.00 88.56 93 HIS A O 1
ATOM 708 N N . ARG A 1 94 ? 0.178 6.549 -6.130 1.00 88.50 94 ARG A N 1
ATOM 709 C CA . ARG A 1 94 ? -1.210 6.178 -5.895 1.00 88.50 94 ARG A CA 1
ATOM 710 C C . ARG A 1 94 ? -1.551 6.374 -4.436 1.00 88.50 94 ARG A C 1
ATOM 712 O O . ARG A 1 94 ? -0.726 6.085 -3.570 1.00 88.50 94 ARG A O 1
ATOM 719 N N . LEU A 1 95 ? -2.750 6.860 -4.161 1.00 90.44 95 LEU A N 1
ATOM 720 C CA . LEU A 1 95 ? -3.234 7.061 -2.804 1.00 90.44 95 LEU A CA 1
ATOM 721 C C . LEU A 1 95 ? -4.539 6.300 -2.639 1.00 90.44 95 LEU A C 1
ATOM 723 O O . LEU A 1 95 ? -5.480 6.516 -3.388 1.00 90.44 95 LEU A O 1
ATOM 727 N N . TYR A 1 96 ? -4.596 5.430 -1.645 1.00 90.75 96 TYR A N 1
ATOM 728 C CA . TYR A 1 96 ? -5.793 4.689 -1.293 1.00 90.75 96 TYR A CA 1
ATOM 729 C C . TYR A 1 96 ? -6.253 5.104 0.091 1.00 90.75 96 TYR A C 1
ATOM 731 O O . TYR A 1 96 ? -5.446 5.282 1.003 1.00 90.75 96 TYR A O 1
ATOM 739 N N . TYR A 1 97 ? -7.556 5.233 0.246 1.00 90.94 97 TYR A N 1
ATOM 740 C CA . TYR A 1 97 ? -8.210 5.449 1.517 1.00 90.94 97 TYR A CA 1
ATOM 741 C C . TYR A 1 97 ? -9.047 4.213 1.844 1.00 90.94 97 TYR A C 1
ATOM 743 O O . TYR A 1 97 ? -9.776 3.707 0.990 1.00 90.94 97 TYR A O 1
ATOM 751 N N . ILE A 1 98 ? -8.890 3.698 3.059 1.00 91.19 98 ILE A N 1
ATOM 752 C CA . ILE A 1 98 ? -9.545 2.479 3.534 1.00 91.19 98 ILE A CA 1
ATOM 753 C C . ILE A 1 98 ? -10.086 2.758 4.931 1.00 91.19 98 ILE A C 1
ATOM 755 O O . ILE A 1 98 ? -9.359 3.314 5.753 1.00 91.19 98 ILE A O 1
ATOM 759 N N . ASN A 1 99 ? -11.312 2.335 5.235 1.00 91.25 99 ASN A N 1
ATOM 760 C CA . ASN A 1 99 ? -11.855 2.439 6.588 1.00 91.25 99 ASN A CA 1
ATOM 761 C C . ASN A 1 99 ? -12.327 1.101 7.164 1.00 91.25 99 ASN A C 1
ATOM 763 O O . ASN A 1 99 ? -12.612 0.137 6.452 1.00 91.25 99 ASN A O 1
ATOM 767 N N . GLY A 1 100 ? -12.434 1.052 8.491 1.00 86.25 100 GLY A N 1
ATOM 768 C CA . GLY A 1 100 ? -12.900 -0.106 9.245 1.00 86.25 100 GLY A CA 1
ATOM 769 C C . GLY A 1 100 ? -14.361 -0.463 8.967 1.00 86.25 100 GLY A C 1
ATOM 770 O O . GLY A 1 100 ? -14.792 -1.554 9.323 1.00 86.25 100 GLY A O 1
ATOM 771 N N . ALA A 1 101 ? -15.132 0.408 8.311 1.00 85.06 101 ALA A N 1
ATOM 772 C CA . ALA A 1 101 ? -16.471 0.085 7.829 1.00 85.06 101 ALA A CA 1
ATOM 773 C C . ALA A 1 101 ? -16.467 -0.689 6.494 1.00 85.06 101 ALA A C 1
ATOM 775 O O . ALA A 1 101 ? -17.499 -1.252 6.134 1.00 85.06 101 ALA A O 1
ATOM 776 N N . GLY A 1 102 ? -15.319 -0.777 5.812 1.00 85.38 102 GLY A N 1
ATOM 777 C CA . GLY A 1 102 ? -15.137 -1.493 4.547 1.00 85.38 102 GLY A CA 1
ATOM 778 C C . GLY A 1 102 ? -15.124 -0.601 3.307 1.00 85.38 102 GLY A C 1
ATOM 779 O O . GLY A 1 102 ? -15.016 -1.113 2.190 1.00 85.38 102 GLY A O 1
ATOM 780 N N . GLU A 1 103 ? -15.202 0.717 3.476 1.00 88.00 103 GLU A N 1
ATOM 781 C CA . GLU A 1 103 ? -15.059 1.662 2.376 1.00 88.00 103 GLU A CA 1
ATOM 782 C C . GLU A 1 103 ? -13.621 1.661 1.864 1.00 88.00 103 GLU A C 1
ATOM 784 O O . GLU A 1 103 ? -12.653 1.620 2.627 1.00 88.00 103 GLU A O 1
ATOM 789 N N . PHE A 1 104 ? -13.499 1.700 0.541 1.00 89.19 104 PHE A N 1
ATOM 790 C CA . PHE A 1 104 ? -12.233 1.784 -0.167 1.00 89.19 104 PHE A CA 1
ATOM 791 C C . PHE A 1 104 ? -12.374 2.828 -1.268 1.00 89.19 104 PHE A C 1
ATOM 793 O O . PHE A 1 104 ? -13.244 2.689 -2.130 1.00 89.19 104 PHE A O 1
ATOM 800 N N . GLN A 1 105 ? -11.509 3.836 -1.259 1.00 89.38 105 GLN A N 1
ATOM 801 C CA . GLN A 1 105 ? -11.486 4.905 -2.251 1.00 89.38 105 GLN A CA 1
ATOM 802 C C . GLN A 1 105 ? -10.081 5.046 -2.838 1.00 89.38 105 GLN A C 1
ATOM 804 O O . GLN A 1 105 ? -9.086 5.046 -2.112 1.00 89.38 105 GLN A O 1
ATOM 809 N N . ASP A 1 106 ? -10.002 5.163 -4.161 1.00 88.06 106 ASP A N 1
ATOM 810 C CA . ASP A 1 106 ? -8.770 5.531 -4.853 1.00 88.06 106 ASP A CA 1
ATOM 811 C C . ASP A 1 106 ? -8.733 7.057 -4.996 1.00 88.06 106 ASP A C 1
ATOM 813 O O . ASP A 1 106 ? -9.546 7.644 -5.704 1.00 88.06 106 ASP A O 1
ATOM 817 N N . LEU A 1 107 ? -7.804 7.689 -4.283 1.00 86.31 107 LEU A N 1
ATOM 818 C CA . LEU A 1 107 ? -7.584 9.135 -4.238 1.00 86.31 107 LEU A CA 1
ATOM 819 C C . LEU A 1 107 ? -6.443 9.579 -5.172 1.00 86.31 107 LEU A C 1
ATOM 821 O O . LEU A 1 107 ? -5.980 10.715 -5.084 1.00 86.31 107 LEU A O 1
ATOM 825 N N . THR A 1 108 ? -5.931 8.682 -6.022 1.00 79.94 108 THR A N 1
ATOM 826 C CA . THR A 1 108 ? -4.781 8.933 -6.907 1.00 79.94 108 THR A CA 1
ATOM 827 C C . THR A 1 108 ? -5.041 10.058 -7.897 1.00 79.94 108 THR A C 1
ATOM 829 O O . THR A 1 108 ? -4.225 10.963 -8.051 1.00 79.94 108 THR A O 1
ATOM 832 N N . ASN A 1 109 ? -6.189 9.996 -8.562 1.00 63.91 109 ASN A N 1
ATOM 833 C CA . ASN A 1 109 ? -6.683 11.081 -9.382 1.00 63.91 109 ASN A CA 1
ATOM 834 C C . ASN A 1 109 ? -7.679 11.796 -8.492 1.00 63.91 109 ASN A C 1
ATOM 836 O O . ASN A 1 109 ? -8.701 11.206 -8.151 1.00 63.91 109 ASN A O 1
ATOM 840 N N . GLY A 1 110 ? -7.370 13.016 -8.061 1.00 51.53 110 GLY A N 1
ATOM 841 C CA . GLY A 1 110 ? -8.357 13.842 -7.386 1.00 51.53 110 GLY A CA 1
ATOM 842 C C . GLY A 1 110 ? -9.542 14.065 -8.321 1.00 51.53 110 GLY A C 1
ATOM 843 O O . GLY A 1 110 ? -9.552 15.043 -9.061 1.00 51.53 110 GLY A O 1
ATOM 844 N N . ASN A 1 111 ? -10.531 13.170 -8.295 1.00 35.00 111 ASN A N 1
ATOM 845 C CA . ASN A 1 111 ? -11.878 13.500 -8.717 1.00 35.00 111 ASN A CA 1
ATOM 846 C C . ASN A 1 111 ? -12.386 14.508 -7.691 1.00 35.00 111 ASN A C 1
ATOM 848 O O . ASN A 1 111 ? -12.933 14.165 -6.645 1.00 35.00 111 ASN A O 1
ATOM 852 N N . LEU A 1 112 ? -12.150 15.780 -7.997 1.00 41.69 112 LEU A N 1
ATOM 853 C CA . LEU A 1 112 ? -13.130 16.805 -7.704 1.00 41.69 112 LEU A CA 1
ATOM 854 C C . LEU A 1 112 ? -14.298 16.536 -8.663 1.00 41.69 112 LEU A C 1
ATOM 856 O O . LEU A 1 112 ? -14.307 17.061 -9.774 1.00 41.69 112 LEU A O 1
ATOM 860 N N . ASN A 1 113 ? -15.241 15.713 -8.192 1.00 30.80 113 ASN A N 1
ATOM 861 C CA . ASN A 1 113 ? -16.490 15.276 -8.838 1.00 30.80 113 ASN A CA 1
ATOM 862 C C . ASN A 1 113 ? -16.375 14.124 -9.844 1.00 30.80 113 ASN A C 1
ATOM 864 O O . ASN A 1 113 ? -15.707 14.270 -10.887 1.00 30.80 113 ASN A O 1
#

Foldseek 3Di:
DKDKDWDDDPNQWIWIKIFDKAAQDADVPAAIDIPDGDIGIDPPTHHHPQKDKDKDKDWPDWDWPDDPRYTKIKTKIKIWIWIDGPVDIDIAIWIWIAINVGDIDTPRDPPPD

Radius of gyration: 16.63 Å; chains: 1; bounding box: 38×30×45 Å

Secondary structure (DSSP, 8-state):
-EEEEEEEETTTEEEEEEEEEEEEEEETTEEEEEEEEEEEEEEEEEE-TTEEEEEEEEEEEEEE-SBTTB-BEEEEEEEEEEEEESS-EEEEEEEEEEETTS-EEE-SS----